Protein AF-A0A5F1S888-F1 (afdb_monomer)

Secondary structure (DSSP, 8-state):
--HHHHHHHHHHHT---S----HHHHT--TTSTHHHHHHHHHHHHHH---GGG-EEEES-IIIIIHHHHHTT-EEEE---

Solvent-accessible surface area (backbone atoms only — not comparable to full-atom values): 4982 Å² total; per-residue (Å²): 100,51,66,70,66,45,53,64,50,40,68,73,67,74,65,87,71,98,73,85,87,37,29,70,82,69,77,50,58,67,56,46,66,65,57,56,57,49,49,48,52,47,37,36,72,77,69,68,44,54,71,91,78,48,76,46,74,47,67,48,58,69,49,43,48,52,49,37,50,77,69,70,42,54,71,48,80,54,88,126

Foldseek 3Di:
DDPVVVVVVVVVVVDDDLDDDDCVNQVDAFPPLSVVVVVQVCCCVRPVDHQQNDEAEDADCRRGVVSCVVVVHHYDHDDD

Structure (mmCIF, N/CA/C/O backbone):
data_AF-A0A5F1S888-F1
#
_entry.id   AF-A0A5F1S888-F1
#
loop_
_atom_site.group_PDB
_atom_site.id
_atom_site.type_symbol
_atom_site.label_atom_id
_atom_site.label_alt_id
_atom_site.label_comp_id
_atom_site.label_asym_id
_atom_site.label_entity_id
_atom_site.label_seq_id
_atom_site.pdbx_PDB_ins_code
_atom_site.Cartn_x
_atom_site.Cartn_y
_atom_site.Cartn_z
_atom_site.occupancy
_atom_site.B_iso_or_equiv
_atom_site.auth_seq_id
_a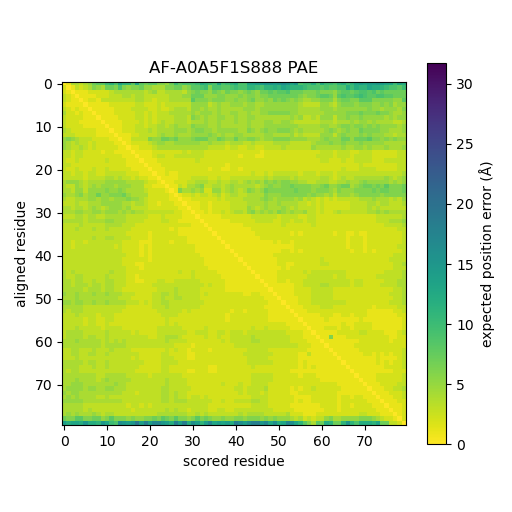tom_site.auth_comp_id
_atom_site.auth_asym_id
_atom_site.auth_atom_id
_atom_site.pdbx_PDB_model_num
ATOM 1 N N . MET A 1 1 ? 7.809 0.075 -6.330 1.00 75.31 1 MET A N 1
ATOM 2 C CA . MET A 1 1 ? 7.295 0.423 -7.671 1.00 75.31 1 MET A CA 1
ATOM 3 C C . MET A 1 1 ? 7.327 1.933 -7.794 1.00 75.31 1 MET A C 1
ATOM 5 O O . MET A 1 1 ? 6.915 2.574 -6.835 1.00 75.31 1 MET A O 1
ATOM 9 N N . ASP A 1 2 ? 7.868 2.463 -8.892 1.00 84.06 2 ASP A N 1
ATOM 10 C CA . ASP A 1 2 ? 7.920 3.906 -9.182 1.00 84.06 2 ASP A CA 1
ATOM 11 C C . ASP A 1 2 ? 6.669 4.379 -9.951 1.00 84.06 2 ASP A C 1
ATOM 13 O O . ASP A 1 2 ? 5.906 3.563 -10.489 1.00 84.06 2 ASP A O 1
ATOM 17 N N . ARG A 1 3 ? 6.445 5.700 -9.993 1.00 86.56 3 ARG A N 1
ATOM 18 C CA . ARG A 1 3 ? 5.229 6.299 -10.574 1.00 86.56 3 ARG A CA 1
ATOM 19 C C . ARG A 1 3 ? 5.124 6.118 -12.089 1.00 86.56 3 ARG A C 1
ATOM 21 O O . ARG A 1 3 ? 4.046 5.812 -12.594 1.00 86.56 3 ARG A O 1
ATOM 28 N N . LYS A 1 4 ? 6.235 6.208 -12.823 1.00 86.25 4 LYS A N 1
ATOM 29 C CA . LYS A 1 4 ? 6.237 6.044 -14.291 1.00 86.25 4 LYS A CA 1
ATOM 30 C C . LYS A 1 4 ? 5.849 4.622 -14.707 1.00 86.25 4 LYS A C 1
ATOM 32 O O . LYS A 1 4 ? 5.072 4.433 -15.646 1.00 86.25 4 LYS A O 1
ATOM 37 N N . ARG A 1 5 ? 6.353 3.606 -13.996 1.00 85.94 5 ARG A N 1
ATOM 38 C CA . ARG A 1 5 ? 5.973 2.198 -14.202 1.00 85.94 5 ARG A CA 1
ATOM 39 C C . ARG A 1 5 ? 4.507 1.953 -13.853 1.00 85.94 5 ARG A C 1
ATOM 41 O O . ARG A 1 5 ? 3.842 1.177 -14.548 1.00 85.94 5 ARG A O 1
ATOM 48 N N . PHE A 1 6 ? 3.994 2.629 -12.823 1.00 90.06 6 PHE A N 1
ATOM 49 C CA . PHE A 1 6 ? 2.569 2.603 -12.498 1.00 90.06 6 PHE A CA 1
ATOM 50 C C . PHE A 1 6 ? 1.715 3.152 -13.635 1.00 90.06 6 PHE A C 1
ATOM 52 O O . PHE A 1 6 ? 0.838 2.444 -14.118 1.00 90.06 6 PHE A O 1
ATOM 59 N N . GLU A 1 7 ? 1.999 4.357 -14.122 1.00 90.19 7 GLU A N 1
ATOM 60 C CA . GLU A 1 7 ? 1.210 5.001 -15.179 1.00 90.19 7 GLU A CA 1
ATOM 61 C C . GLU A 1 7 ? 1.140 4.156 -16.456 1.00 90.19 7 GLU A C 1
ATOM 63 O O . GLU A 1 7 ? 0.081 4.039 -17.074 1.00 90.19 7 GLU A O 1
ATOM 68 N N . ALA A 1 8 ? 2.250 3.518 -16.840 1.00 90.50 8 ALA A N 1
ATOM 69 C CA . ALA A 1 8 ? 2.277 2.609 -17.983 1.00 90.50 8 ALA A CA 1
ATOM 70 C C . ALA A 1 8 ? 1.354 1.396 -17.806 1.00 90.50 8 ALA A C 1
ATOM 72 O O . ALA A 1 8 ? 0.702 0.977 -18.764 1.00 90.50 8 ALA A O 1
ATOM 73 N N . SER A 1 9 ? 1.280 0.853 -16.590 1.00 91.00 9 SER A N 1
ATOM 74 C CA . SER A 1 9 ? 0.375 -0.249 -16.252 1.00 91.00 9 SER A CA 1
ATOM 75 C C . SER A 1 9 ? -1.074 0.229 -16.160 1.00 91.00 9 SER A C 1
ATOM 77 O O . SER A 1 9 ? -1.964 -0.418 -16.707 1.00 91.00 9 SER A O 1
ATOM 79 N N . ASN A 1 10 ? -1.315 1.397 -15.559 1.00 94.00 10 ASN A N 1
ATOM 80 C CA . ASN A 1 10 ? -2.657 1.942 -15.375 1.00 94.00 10 ASN A CA 1
ATOM 81 C C . ASN A 1 10 ? -3.358 2.246 -16.707 1.00 94.00 10 ASN A C 1
ATOM 83 O O . ASN A 1 10 ? -4.544 1.965 -16.863 1.00 94.00 10 ASN A O 1
ATOM 87 N N . ARG A 1 11 ? -2.610 2.708 -17.721 1.00 92.38 11 ARG A N 1
ATOM 88 C CA . ARG A 1 11 ? -3.144 2.871 -19.086 1.00 92.38 11 ARG A CA 1
ATOM 89 C C . ARG A 1 11 ? -3.744 1.584 -19.659 1.00 92.38 11 ARG A C 1
ATOM 91 O O . ARG A 1 11 ? -4.667 1.664 -20.457 1.00 92.38 11 ARG A O 1
ATOM 98 N N . LYS A 1 12 ? -3.237 0.411 -19.263 1.00 94.06 12 LYS A N 1
ATOM 99 C CA . LYS A 1 12 ? -3.778 -0.890 -19.689 1.00 94.06 12 LYS A CA 1
ATOM 100 C C . LYS A 1 12 ? -4.978 -1.336 -18.855 1.00 94.06 12 LYS A C 1
ATOM 102 O O . LYS A 1 12 ? -5.796 -2.093 -19.358 1.00 94.06 12 LYS A O 1
ATOM 107 N N . LEU A 1 13 ? -5.063 -0.896 -17.598 1.00 93.12 13 LEU A N 1
ATOM 108 C CA . LEU A 1 13 ? -6.179 -1.214 -16.704 1.00 93.12 13 LEU A CA 1
ATOM 109 C C . LEU A 1 13 ? -7.450 -0.436 -17.069 1.00 93.12 13 LEU A C 1
ATOM 111 O O . LEU A 1 13 ? -8.542 -0.927 -16.814 1.00 93.12 13 LEU A O 1
ATOM 115 N N . GLY A 1 14 ? -7.318 0.749 -17.680 1.00 93.50 14 GLY A N 1
ATOM 116 C CA . GLY A 1 14 ? -8.462 1.527 -18.169 1.00 93.50 14 GLY A CA 1
ATOM 117 C C . GLY A 1 14 ? -9.334 2.122 -17.059 1.00 93.50 14 GLY A C 1
ATOM 118 O O . GLY A 1 14 ? -10.494 2.439 -17.301 1.00 93.50 14 GLY A O 1
ATOM 119 N N . VAL A 1 15 ? -8.784 2.268 -15.850 1.00 94.81 15 VAL A N 1
ATOM 120 C CA . VAL A 1 15 ? -9.477 2.806 -14.672 1.00 94.81 15 VAL A CA 1
ATOM 121 C C . VAL A 1 15 ? -8.752 4.030 -14.113 1.00 94.81 15 VAL A C 1
ATOM 123 O O . VAL A 1 15 ? -7.552 4.226 -14.328 1.00 94.81 15 VAL A O 1
ATOM 126 N N . SER A 1 16 ? -9.491 4.854 -13.371 1.00 93.94 16 SER A N 1
ATOM 127 C CA . SER A 1 16 ? -8.916 5.914 -12.544 1.00 93.94 16 SER A CA 1
ATOM 128 C C . SER A 1 16 ? -8.755 5.405 -11.117 1.00 93.94 16 SER A C 1
ATOM 130 O O . SER A 1 16 ? -9.676 4.800 -10.577 1.00 93.94 16 SER A O 1
ATOM 132 N N . PHE A 1 17 ? -7.596 5.658 -10.515 1.00 94.69 17 PHE A N 1
ATOM 133 C CA . PHE A 1 17 ? -7.372 5.436 -9.090 1.00 94.69 17 PHE A CA 1
ATOM 134 C C . PHE A 1 17 ? -7.527 6.765 -8.356 1.00 94.69 17 PHE A C 1
ATOM 136 O O . PHE A 1 17 ? -6.905 7.748 -8.758 1.00 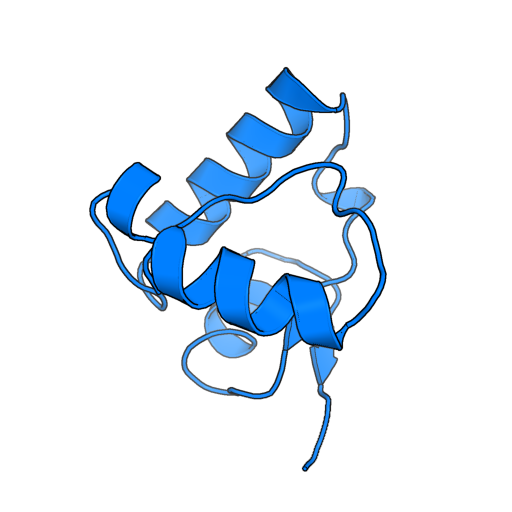94.69 17 PHE A O 1
ATOM 143 N N . ASP A 1 18 ? -8.307 6.785 -7.275 1.00 95.00 18 ASP A N 1
ATOM 144 C CA . ASP A 1 18 ? -8.523 7.995 -6.468 1.00 95.00 18 ASP A CA 1
ATOM 145 C C . ASP A 1 18 ? -7.237 8.474 -5.780 1.00 95.00 18 ASP A C 1
ATOM 147 O O . ASP A 1 18 ? -7.025 9.670 -5.594 1.00 95.00 18 ASP A O 1
ATOM 151 N N . ALA A 1 19 ? -6.345 7.539 -5.440 1.00 94.56 19 ALA A N 1
ATOM 152 C CA . ALA A 1 19 ? -5.023 7.836 -4.910 1.00 94.56 19 ALA A CA 1
ATOM 153 C C . ALA A 1 19 ? -3.992 6.780 -5.326 1.00 94.56 19 ALA A C 1
ATOM 155 O O . ALA A 1 19 ? -4.287 5.587 -5.425 1.00 94.56 19 ALA A O 1
ATOM 156 N N . VAL A 1 20 ? -2.750 7.226 -5.528 1.00 94.06 20 VAL A N 1
ATOM 157 C CA . VAL A 1 20 ? -1.604 6.369 -5.850 1.00 94.06 20 VAL A CA 1
ATOM 158 C C . VAL A 1 20 ? -0.433 6.778 -4.968 1.00 94.06 20 VAL A C 1
ATOM 160 O O . VAL A 1 20 ? 0.080 7.892 -5.084 1.00 94.06 20 VAL A O 1
ATOM 163 N N . TYR A 1 21 ? 0.002 5.855 -4.111 1.00 93.25 21 TYR A N 1
ATOM 164 C CA . TYR A 1 21 ? 1.158 6.025 -3.233 1.00 93.25 21 TYR A CA 1
ATOM 165 C C . TYR A 1 21 ? 2.239 5.025 -3.624 1.00 93.25 21 TYR A C 1
ATOM 167 O O . TYR A 1 21 ? 2.013 3.812 -3.636 1.00 93.25 21 TYR A O 1
ATOM 175 N N . THR A 1 22 ? 3.417 5.529 -3.968 1.00 92.50 22 THR A N 1
ATOM 176 C CA . THR A 1 22 ? 4.526 4.726 -4.485 1.00 92.50 22 THR A CA 1
ATOM 177 C C . THR A 1 22 ? 5.660 4.636 -3.471 1.00 92.50 22 THR A C 1
ATOM 179 O O . THR A 1 22 ? 5.806 5.489 -2.605 1.00 92.50 22 THR A O 1
ATOM 182 N N . ALA A 1 23 ? 6.506 3.610 -3.581 1.00 89.00 23 ALA A N 1
ATOM 183 C CA . ALA A 1 23 ? 7.671 3.464 -2.697 1.00 89.00 23 ALA A CA 1
ATOM 184 C C . ALA A 1 23 ? 8.647 4.652 -2.806 1.00 89.00 23 ALA A C 1
ATOM 186 O O . ALA A 1 23 ? 9.358 4.952 -1.854 1.00 89.00 23 ALA A O 1
ATOM 187 N N . GLU A 1 24 ? 8.655 5.330 -3.956 1.00 87.38 24 GLU A N 1
ATOM 188 C CA . GLU A 1 24 ? 9.402 6.566 -4.193 1.00 87.38 24 GLU A CA 1
ATOM 189 C C . GLU A 1 24 ? 8.861 7.727 -3.346 1.00 87.38 24 GLU A C 1
ATOM 191 O O . GLU A 1 24 ? 9.649 8.443 -2.738 1.00 87.38 24 GLU A O 1
ATOM 196 N N . ASP A 1 25 ? 7.534 7.842 -3.210 1.00 81.94 25 ASP A N 1
ATOM 197 C CA . ASP A 1 25 ? 6.895 8.859 -2.362 1.00 81.94 25 ASP A CA 1
ATOM 198 C C . ASP A 1 25 ? 7.234 8.657 -0.868 1.00 81.94 25 ASP A C 1
ATOM 200 O O . ASP A 1 25 ? 7.310 9.618 -0.105 1.00 81.94 25 ASP A O 1
ATOM 204 N N . LEU A 1 26 ? 7.436 7.403 -0.438 1.00 88.00 26 LEU A N 1
ATOM 205 C CA . LEU A 1 26 ? 7.690 7.041 0.964 1.00 88.00 26 LEU A CA 1
ATOM 206 C C . LEU A 1 26 ? 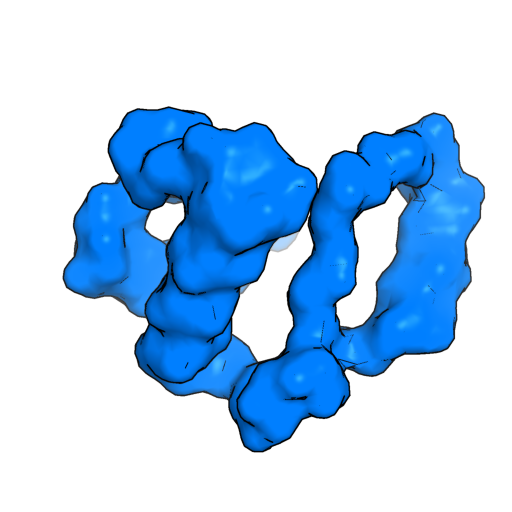9.173 6.859 1.322 1.00 88.00 26 LEU A C 1
ATOM 208 O O . LEU A 1 26 ? 9.507 6.817 2.507 1.00 88.00 26 LEU A O 1
ATOM 212 N N . GLY A 1 27 ? 10.044 6.620 0.340 1.00 90.75 27 GLY A N 1
ATOM 213 C CA . GLY A 1 27 ? 11.438 6.216 0.560 1.00 90.75 27 GLY A CA 1
ATOM 214 C C . GLY A 1 27 ? 11.624 4.810 1.160 1.00 90.75 27 GLY A C 1
ATOM 215 O O . GLY A 1 27 ? 12.701 4.500 1.662 1.00 90.75 27 GLY A O 1
ATOM 216 N N . SER A 1 28 ? 10.596 3.955 1.143 1.00 92.44 28 SER A N 1
ATOM 217 C CA . SER A 1 28 ? 10.639 2.588 1.694 1.00 92.44 28 SER A CA 1
ATOM 218 C C . SER A 1 28 ? 9.778 1.612 0.891 1.00 92.44 28 SER A C 1
ATOM 220 O O . SER A 1 28 ? 8.810 1.998 0.225 1.00 92.44 28 SER A O 1
ATOM 222 N N . TYR A 1 29 ? 10.137 0.328 0.950 1.00 90.50 29 TYR A N 1
ATOM 223 C CA . TYR A 1 29 ? 9.440 -0.761 0.270 1.00 90.50 29 TYR A CA 1
ATOM 224 C C . TYR A 1 29 ? 8.808 -1.709 1.285 1.00 90.50 29 TYR A C 1
ATOM 226 O O . TYR A 1 29 ? 9.410 -2.040 2.305 1.00 90.50 29 TYR A O 1
ATOM 234 N N . LYS A 1 30 ? 7.631 -2.235 0.939 1.00 90.69 30 LYS A N 1
ATOM 235 C CA . LYS A 1 30 ? 7.046 -3.376 1.642 1.00 90.69 30 LYS A CA 1
ATOM 236 C C . LYS A 1 30 ? 8.054 -4.543 1.684 1.00 90.69 30 LYS A C 1
ATOM 238 O O . LYS A 1 30 ? 8.734 -4.760 0.678 1.00 90.69 30 LYS A O 1
ATOM 243 N N . PRO A 1 31 ? 8.152 -5.295 2.795 1.00 92.81 31 PRO A N 1
ATOM 244 C CA . PRO A 1 31 ? 7.213 -5.336 3.919 1.00 92.81 31 PRO A CA 1
ATOM 245 C C . PRO A 1 31 ? 7.492 -4.328 5.054 1.00 92.81 31 PRO A C 1
ATOM 247 O O . PRO A 1 31 ? 6.992 -4.538 6.155 1.00 92.81 31 PRO A O 1
ATOM 250 N N . ASP A 1 32 ? 8.264 -3.250 4.838 1.00 94.69 32 ASP A N 1
ATOM 251 C CA . ASP A 1 32 ? 8.479 -2.231 5.881 1.00 94.69 32 ASP A CA 1
ATOM 252 C C . ASP A 1 32 ? 7.121 -1.683 6.398 1.00 94.69 32 ASP A C 1
ATOM 254 O O . ASP A 1 32 ? 6.315 -1.169 5.610 1.00 94.69 32 ASP A O 1
ATOM 258 N N . PRO A 1 33 ? 6.832 -1.773 7.715 1.00 92.62 33 PRO A N 1
ATOM 259 C CA . PRO A 1 33 ? 5.598 -1.264 8.319 1.00 92.62 33 PRO A CA 1
ATOM 260 C C . PRO A 1 33 ? 5.292 0.204 8.003 1.00 92.62 33 PRO A C 1
ATOM 262 O O . PRO A 1 33 ? 4.121 0.600 7.966 1.00 92.62 33 PRO A O 1
ATOM 2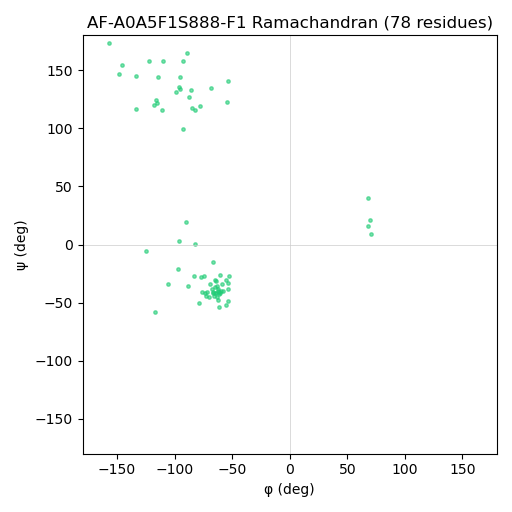65 N N . LYS A 1 34 ? 6.323 1.018 7.728 1.00 94.69 34 LYS A N 1
ATOM 266 C CA . LYS A 1 34 ? 6.168 2.423 7.321 1.00 94.69 34 LYS A CA 1
ATOM 267 C C . LYS A 1 34 ? 5.241 2.574 6.120 1.00 94.69 34 LYS A C 1
ATOM 269 O O . LYS A 1 34 ? 4.491 3.548 6.067 1.00 94.69 34 LYS A O 1
ATOM 274 N N . ASN A 1 35 ? 5.225 1.601 5.204 1.00 94.56 35 ASN A N 1
ATOM 275 C CA . ASN A 1 35 ? 4.348 1.630 4.039 1.00 94.56 35 ASN A CA 1
ATOM 276 C C . ASN A 1 35 ? 2.860 1.632 4.419 1.00 94.56 35 ASN A C 1
ATOM 278 O O . ASN A 1 35 ? 2.082 2.383 3.831 1.00 94.56 35 ASN A O 1
ATOM 282 N N . PHE A 1 36 ? 2.461 0.845 5.420 1.00 94.88 36 PHE A N 1
ATOM 283 C CA . PHE A 1 36 ? 1.071 0.795 5.882 1.00 94.88 36 PHE A CA 1
ATOM 284 C C . PHE A 1 36 ? 0.700 2.017 6.724 1.00 94.88 36 PHE A C 1
ATOM 286 O O . PHE A 1 36 ? -0.367 2.594 6.526 1.00 94.88 36 PHE A O 1
ATOM 293 N N . HIS A 1 37 ? 1.587 2.478 7.609 1.00 95.00 37 HIS A N 1
ATOM 294 C CA . HIS A 1 37 ? 1.329 3.692 8.391 1.00 95.00 37 HIS A CA 1
ATOM 295 C C . HIS A 1 37 ? 1.167 4.931 7.510 1.00 95.00 37 HIS A C 1
ATOM 297 O O . HIS A 1 37 ? 0.253 5.730 7.723 1.00 95.00 37 HIS A O 1
ATOM 303 N N . PHE A 1 38 ? 2.015 5.068 6.490 1.00 95.50 38 PHE A N 1
ATOM 304 C CA . PHE A 1 38 ? 1.881 6.136 5.512 1.00 95.50 38 PHE A CA 1
ATOM 305 C C . PHE A 1 38 ? 0.575 6.015 4.725 1.00 95.50 38 PHE A C 1
ATOM 307 O O . PHE A 1 38 ? -0.136 7.009 4.603 1.00 95.50 38 PHE A O 1
ATOM 314 N N . LEU A 1 39 ? 0.220 4.809 4.257 1.00 95.44 39 LEU A N 1
ATOM 315 C CA . LEU A 1 39 ? -1.052 4.556 3.574 1.00 95.44 39 LEU A CA 1
ATOM 316 C C . LEU A 1 39 ? -2.242 5.036 4.417 1.00 95.44 39 LEU A C 1
ATOM 318 O O . LEU A 1 39 ? -3.081 5.775 3.914 1.00 95.44 39 LEU A O 1
ATOM 322 N N . PHE A 1 40 ? -2.301 4.677 5.702 1.00 95.81 40 PHE A N 1
ATOM 323 C CA . PHE A 1 40 ? -3.403 5.087 6.581 1.00 95.81 40 PHE A CA 1
ATOM 324 C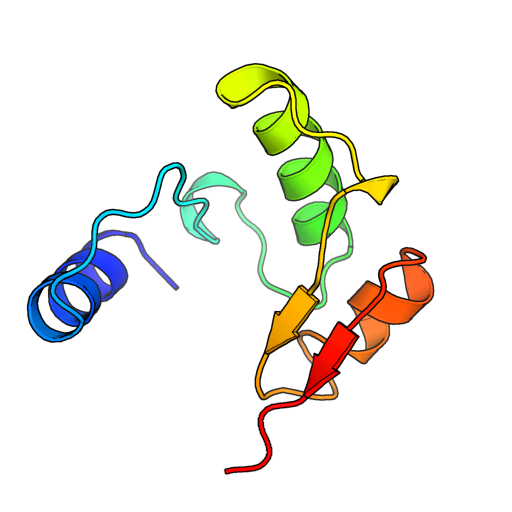 C . PHE A 1 40 ? -3.456 6.600 6.788 1.00 95.81 40 PHE A C 1
ATOM 326 O O . PHE A 1 40 ? -4.534 7.191 6.765 1.00 95.81 40 PHE A O 1
ATOM 333 N N . SER A 1 41 ? -2.295 7.231 6.975 1.00 95.62 41 SER A N 1
ATOM 334 C CA . SER A 1 41 ? -2.202 8.683 7.133 1.00 95.62 41 SER A CA 1
ATOM 335 C C . SER A 1 41 ? -2.696 9.409 5.881 1.00 95.62 41 SER A C 1
ATOM 337 O O . SER A 1 41 ? -3.534 10.305 5.971 1.00 95.62 41 SER A O 1
ATOM 339 N N 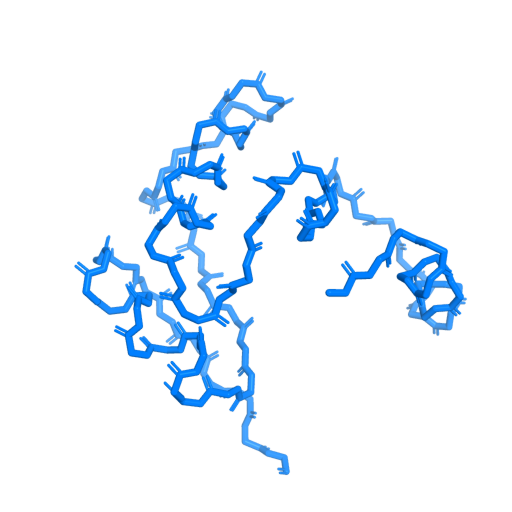. ARG A 1 42 ? -2.231 8.981 4.702 1.00 96.19 42 ARG A N 1
ATOM 340 C CA . ARG A 1 42 ? -2.570 9.621 3.433 1.00 96.19 42 ARG A CA 1
ATOM 341 C C . ARG A 1 42 ? -4.000 9.371 2.994 1.00 96.19 42 ARG A C 1
ATOM 343 O O . ARG A 1 42 ? -4.646 10.321 2.585 1.00 96.19 42 ARG A O 1
ATOM 350 N N . LEU A 1 43 ? -4.536 8.164 3.158 1.00 96.81 43 LEU A N 1
ATOM 351 C CA . LEU A 1 43 ? -5.945 7.900 2.850 1.00 96.81 43 LEU A CA 1
ATOM 352 C C . LEU A 1 43 ? -6.882 8.770 3.690 1.00 96.81 43 LEU A C 1
ATOM 354 O O . LEU A 1 43 ? -7.848 9.320 3.164 1.00 96.81 43 LEU A O 1
ATOM 358 N N . ARG A 1 44 ? -6.561 8.966 4.973 1.00 96.88 44 ARG A N 1
ATOM 359 C CA . ARG A 1 44 ? -7.331 9.862 5.835 1.00 96.88 44 ARG A CA 1
ATOM 360 C C . ARG A 1 44 ? -7.210 11.325 5.404 1.00 96.88 44 ARG A C 1
ATOM 362 O O . ARG A 1 44 ? -8.204 12.038 5.441 1.00 96.88 44 ARG A O 1
ATOM 369 N N . GLN A 1 45 ? -6.012 11.780 5.037 1.00 96.88 45 GLN A N 1
ATOM 370 C CA . GLN A 1 45 ? -5.765 13.172 4.636 1.00 96.88 45 GLN A CA 1
ATOM 371 C C . GLN A 1 45 ? -6.347 13.509 3.261 1.00 96.88 45 GLN A C 1
ATOM 373 O O . GLN A 1 45 ? -6.948 14.565 3.100 1.00 96.88 45 GLN A O 1
ATOM 378 N N . ASP A 1 46 ? -6.158 12.622 2.289 1.00 96.94 46 ASP A N 1
ATOM 379 C CA . ASP A 1 46 ? -6.461 12.880 0.883 1.00 96.94 46 ASP A CA 1
ATOM 380 C C . ASP A 1 46 ? -7.914 12.529 0.548 1.00 96.94 46 ASP A C 1
ATOM 382 O O . ASP A 1 46 ? -8.533 13.213 -0.262 1.00 96.94 46 ASP A O 1
ATOM 386 N N . LEU A 1 47 ? -8.460 11.476 1.171 1.00 97.12 47 LEU A N 1
ATOM 387 C CA . LEU A 1 47 ? -9.772 10.911 0.832 1.00 97.12 47 LEU A CA 1
ATOM 388 C C . LEU A 1 47 ? -10.740 10.823 2.024 1.00 97.12 47 LEU A C 1
ATOM 390 O O . LEU A 1 47 ? -11.889 10.433 1.843 1.00 97.12 47 LEU A O 1
ATOM 394 N N . GLY A 1 48 ? -10.306 11.144 3.248 1.00 97.56 48 GLY A N 1
ATOM 395 C CA . GLY A 1 48 ? -11.140 11.016 4.450 1.00 97.56 48 GLY A CA 1
ATOM 396 C C . GLY A 1 48 ? -11.419 9.573 4.892 1.00 97.56 48 GLY A C 1
ATOM 397 O O . GLY A 1 48 ? -12.224 9.371 5.797 1.00 97.56 48 GLY A O 1
ATOM 398 N N . VAL A 1 49 ? -10.752 8.578 4.296 1.00 97.75 49 VAL A N 1
ATOM 399 C CA . VAL A 1 49 ? -11.009 7.146 4.534 1.00 97.75 49 VAL A CA 1
ATOM 400 C C . VAL A 1 49 ? -10.232 6.636 5.750 1.00 97.75 49 VAL A C 1
ATOM 402 O O . VAL A 1 49 ? -9.029 6.875 5.892 1.00 97.75 49 VAL A O 1
ATOM 405 N N . GLN A 1 50 ? -10.905 5.897 6.629 1.00 96.12 50 GLN A N 1
ATOM 406 C CA . GLN A 1 50 ? -10.326 5.298 7.830 1.00 96.12 50 GLN A CA 1
ATOM 407 C C . GLN A 1 50 ? -9.844 3.864 7.589 1.00 96.12 50 GLN A C 1
ATOM 409 O O . GLN A 1 50 ? -10.332 3.149 6.720 1.00 96.12 50 GLN A O 1
ATOM 414 N N . LYS A 1 51 ? -8.917 3.389 8.435 1.00 94.75 51 LYS A N 1
ATOM 415 C CA . LYS A 1 51 ? -8.363 2.023 8.354 1.00 94.75 51 LYS A CA 1
ATOM 416 C C . LYS A 1 51 ? -9.445 0.933 8.351 1.00 94.75 51 LYS A C 1
ATOM 418 O O . LYS A 1 51 ? -9.298 -0.067 7.659 1.00 94.75 51 LYS A O 1
ATOM 423 N N . SER A 1 52 ? -10.512 1.115 9.129 1.00 95.44 52 SER A N 1
ATOM 424 C CA . SER A 1 52 ? -11.623 0.160 9.247 1.00 95.44 52 SER A CA 1
ATOM 425 C C . SER A 1 52 ? -12.448 0.005 7.969 1.00 95.44 52 SER A C 1
ATOM 427 O O . SER A 1 52 ? -13.215 -0.943 7.862 1.00 95.44 52 SER A O 1
ATOM 429 N N . GLU A 1 53 ? -12.300 0.921 7.016 1.00 96.56 53 GLU A N 1
ATOM 430 C CA . GLU A 1 53 ? -13.026 0.933 5.743 1.00 96.56 53 GLU A CA 1
ATOM 431 C C . GLU A 1 53 ? -12.203 0.284 4.615 1.00 96.56 53 GLU A C 1
ATOM 433 O O . GLU A 1 53 ? -12.623 0.268 3.460 1.00 96.56 53 GLU A O 1
ATOM 438 N N . LEU A 1 54 ? -11.017 -0.251 4.933 1.00 96.94 54 LEU A N 1
ATOM 439 C CA . LEU A 1 54 ? -10.081 -0.7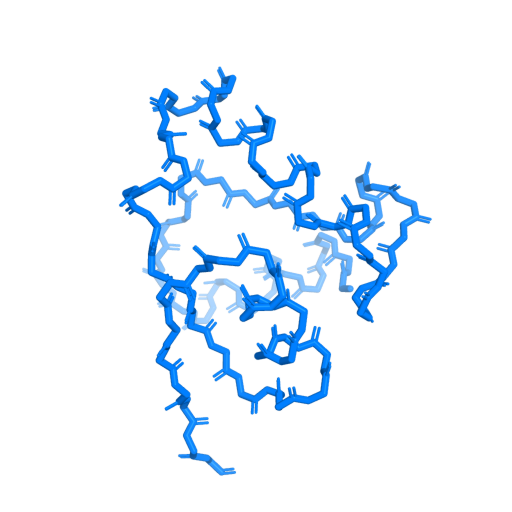89 3.951 1.00 96.94 54 LEU A CA 1
ATOM 440 C C . LEU A 1 54 ? -10.209 -2.304 3.786 1.00 96.94 54 LEU A C 1
ATOM 442 O O . LEU A 1 54 ? -10.189 -3.063 4.756 1.00 96.94 54 LEU A O 1
ATOM 446 N N . LEU A 1 55 ? -10.203 -2.736 2.524 1.00 97.31 55 LEU A N 1
ATOM 447 C CA . LEU A 1 55 ? -9.980 -4.118 2.115 1.00 97.31 55 LEU A CA 1
ATOM 448 C C . LEU A 1 55 ? -8.633 -4.214 1.395 1.00 97.31 55 LEU A C 1
ATOM 450 O O . LEU A 1 55 ? -8.441 -3.615 0.337 1.00 97.31 55 LEU A O 1
ATOM 454 N N . HIS A 1 56 ? -7.683 -4.955 1.963 1.00 97.38 56 HIS A N 1
ATOM 455 C CA . HIS A 1 56 ? -6.359 -5.104 1.369 1.00 97.38 56 HIS A CA 1
ATOM 456 C C . HIS A 1 56 ? -6.342 -6.218 0.319 1.00 97.38 56 HIS A C 1
ATOM 458 O O . HIS A 1 56 ? -6.554 -7.379 0.653 1.00 97.38 56 HIS A O 1
ATOM 464 N N . VAL A 1 57 ? -6.060 -5.886 -0.940 1.00 97.00 57 VAL A N 1
ATOM 465 C CA . VAL A 1 57 ? -6.007 -6.861 -2.039 1.00 97.00 57 VAL A CA 1
ATOM 466 C C . VAL A 1 57 ? -4.589 -6.931 -2.591 1.00 97.00 57 VAL A C 1
ATOM 468 O O . VAL A 1 57 ? -4.033 -5.906 -2.988 1.00 97.00 57 VAL A O 1
ATOM 471 N N . ALA A 1 58 ? -4.000 -8.127 -2.613 1.00 96.50 58 ALA A N 1
ATOM 472 C CA . ALA A 1 58 ? -2.646 -8.346 -3.116 1.00 96.50 58 ALA A CA 1
ATOM 473 C C . ALA A 1 58 ? -2.423 -9.802 -3.560 1.00 96.50 58 ALA A C 1
ATOM 475 O O . ALA A 1 58 ? -3.284 -10.661 -3.378 1.00 96.50 58 ALA A O 1
ATOM 476 N N . GLN A 1 59 ? -1.258 -10.063 -4.161 1.00 95.94 59 GLN A N 1
ATOM 477 C CA . GLN A 1 59 ? -0.806 -11.411 -4.532 1.00 95.94 59 GLN A CA 1
ATOM 478 C C . GLN A 1 59 ? 0.300 -11.932 -3.597 1.00 95.94 59 GLN A C 1
ATOM 480 O O . GLN A 1 59 ? 0.351 -13.127 -3.318 1.00 95.94 59 GLN A O 1
ATOM 485 N N . SER A 1 60 ? 1.184 -11.066 -3.081 1.00 95.94 60 SER A N 1
ATOM 486 C CA . SER A 1 60 ? 2.330 -11.518 -2.286 1.00 95.94 60 SER A CA 1
ATOM 487 C C . SER A 1 60 ? 1.951 -11.787 -0.831 1.00 95.94 60 SER A C 1
ATOM 489 O O . SER A 1 60 ? 1.655 -10.866 -0.069 1.00 95.94 60 SER A O 1
ATOM 491 N N . LEU A 1 61 ? 2.051 -13.044 -0.393 1.00 94.25 61 LEU A N 1
ATOM 492 C CA . LEU A 1 61 ? 1.820 -13.388 1.014 1.00 94.25 61 LEU A CA 1
ATOM 493 C C . LEU A 1 61 ? 2.828 -12.709 1.957 1.00 94.25 61 LEU A C 1
ATOM 495 O O . LEU A 1 61 ? 2.452 -12.228 3.023 1.00 94.25 61 LEU A O 1
ATOM 499 N N . TYR A 1 62 ? 4.098 -12.633 1.549 1.00 94.50 62 TYR A N 1
ATOM 500 C CA . TYR A 1 62 ? 5.178 -12.075 2.368 1.00 94.50 62 TYR A CA 1
ATOM 501 C C . TYR A 1 62 ? 5.199 -10.542 2.376 1.00 94.50 62 TYR A C 1
ATOM 503 O O . TYR A 1 62 ? 5.250 -9.936 3.443 1.00 94.50 62 TYR A O 1
ATOM 511 N N . HIS A 1 63 ? 5.159 -9.906 1.200 1.00 94.25 63 HIS A N 1
ATOM 512 C CA . HIS A 1 63 ? 5.302 -8.450 1.119 1.00 94.25 63 HIS A CA 1
ATOM 513 C C . HIS A 1 63 ? 4.018 -7.711 1.514 1.00 94.25 63 HIS A C 1
ATOM 515 O O . HIS A 1 63 ? 4.099 -6.586 1.999 1.00 94.25 63 HIS A O 1
ATOM 521 N N . ASP A 1 64 ? 2.846 -8.322 1.321 1.00 95.25 64 ASP A N 1
ATOM 522 C CA . ASP A 1 64 ? 1.560 -7.646 1.485 1.00 95.25 64 ASP A CA 1
ATOM 523 C C . ASP A 1 64 ? 0.709 -8.258 2.604 1.00 95.25 64 ASP A C 1
ATOM 525 O O . ASP A 1 64 ? 0.375 -7.562 3.563 1.00 95.25 64 ASP A O 1
ATOM 529 N N . HIS A 1 65 ? 0.381 -9.553 2.536 1.00 96.50 65 HIS A N 1
ATOM 530 C CA . HIS A 1 65 ? -0.594 -10.132 3.474 1.00 96.50 65 HIS A CA 1
ATOM 531 C C . HIS A 1 65 ? -0.080 -10.250 4.909 1.00 96.50 65 HIS A C 1
ATOM 533 O O . HIS A 1 65 ? -0.794 -9.866 5.834 1.00 96.50 65 HIS A O 1
ATOM 539 N N . ALA A 1 66 ? 1.146 -10.737 5.117 1.00 95.81 66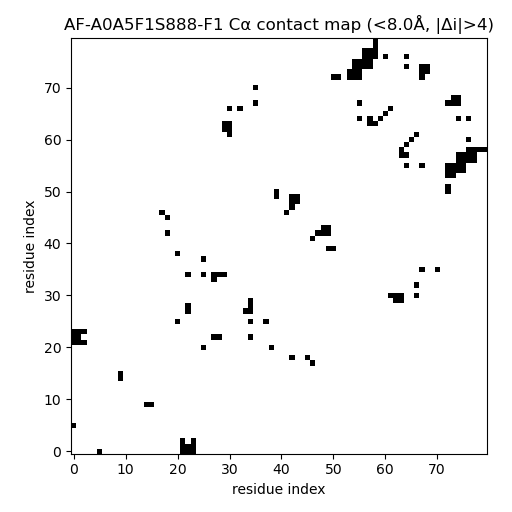 ALA A N 1
ATOM 540 C CA . ALA A 1 66 ? 1.734 -10.832 6.452 1.00 95.81 66 ALA A CA 1
ATOM 541 C C . ALA A 1 66 ? 1.739 -9.475 7.193 1.00 95.81 66 ALA A C 1
ATOM 543 O O . ALA A 1 66 ? 1.188 -9.410 8.298 1.00 95.81 66 ALA A O 1
ATOM 544 N N . PRO A 1 67 ? 2.259 -8.371 6.615 1.00 95.44 67 PRO A N 1
ATOM 545 C CA . PRO A 1 67 ? 2.186 -7.068 7.269 1.00 95.44 67 PRO A CA 1
ATOM 546 C C . PRO A 1 67 ? 0.756 -6.508 7.337 1.00 95.44 67 PRO A C 1
ATOM 548 O O . PRO A 1 67 ? 0.411 -5.885 8.338 1.00 95.44 67 PRO A O 1
ATOM 551 N N . ALA A 1 68 ? -0.118 -6.757 6.355 1.00 95.50 68 ALA A N 1
ATOM 552 C CA . ALA A 1 68 ? -1.515 -6.313 6.426 1.00 95.50 68 ALA A CA 1
ATOM 553 C C . ALA A 1 68 ? -2.267 -6.924 7.624 1.00 95.50 68 ALA A C 1
ATOM 555 O O . ALA A 1 68 ? -2.986 -6.210 8.328 1.00 95.50 68 ALA A O 1
ATOM 556 N N . VAL A 1 69 ? -2.054 -8.216 7.901 1.00 94.88 69 VAL A N 1
ATOM 557 C CA . VAL A 1 69 ? -2.625 -8.907 9.069 1.00 94.88 69 VAL A CA 1
ATOM 558 C C . VAL A 1 69 ? -2.056 -8.344 10.370 1.00 94.88 69 VAL A C 1
ATOM 560 O O . VAL A 1 69 ? -2.822 -8.045 11.284 1.00 94.88 69 VAL A O 1
ATOM 563 N N . GLN A 1 70 ? -0.739 -8.120 10.448 1.00 95.38 70 GLN A N 1
ATOM 564 C CA . GLN A 1 70 ? -0.109 -7.480 11.615 1.00 95.38 70 GLN A CA 1
ATOM 565 C C . GLN A 1 70 ? -0.673 -6.077 11.877 1.00 95.38 70 GLN A C 1
ATOM 567 O O . GLN A 1 70 ? -0.825 -5.665 13.024 1.00 95.38 70 GLN A O 1
ATOM 572 N N . MET A 1 71 ? -1.033 -5.360 10.812 1.00 95.31 71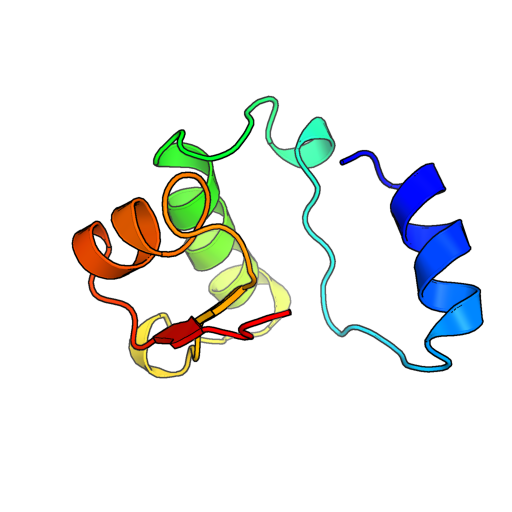 MET A N 1
ATOM 573 C CA . MET A 1 71 ? -1.664 -4.045 10.883 1.00 95.31 71 MET A CA 1
ATOM 574 C C . MET A 1 71 ? -3.176 -4.110 11.125 1.00 95.31 71 MET A C 1
ATOM 576 O O . MET A 1 71 ? -3.809 -3.058 11.220 1.00 95.31 71 MET A O 1
ATOM 580 N N . GLY A 1 72 ? -3.773 -5.298 11.253 1.00 95.44 72 GLY A N 1
ATOM 581 C CA . GLY A 1 72 ? -5.196 -5.498 11.527 1.00 95.44 72 GLY A CA 1
ATOM 582 C C . GLY A 1 72 ? -6.109 -5.080 10.375 1.00 95.44 72 GLY A C 1
ATOM 583 O O . GLY A 1 72 ? -7.131 -4.441 10.622 1.00 95.44 72 GLY A O 1
ATOM 584 N N . LEU A 1 73 ? -5.711 -5.360 9.132 1.00 97.06 73 LEU A N 1
ATOM 585 C CA . LEU A 1 73 ? -6.545 -5.185 7.944 1.00 97.06 73 LEU A CA 1
ATOM 586 C C . LEU A 1 73 ? -7.240 -6.490 7.559 1.00 97.06 73 LEU A C 1
ATOM 588 O O . LEU A 1 73 ? -6.641 -7.565 7.603 1.00 97.06 73 LEU A O 1
ATOM 592 N N . THR A 1 74 ? -8.473 -6.375 7.072 1.00 96.19 74 THR A N 1
ATOM 593 C CA . THR A 1 74 ? -9.099 -7.443 6.288 1.00 96.19 74 THR A CA 1
ATOM 594 C C . THR A 1 74 ? -8.368 -7.547 4.953 1.00 96.19 74 THR A C 1
ATOM 596 O O . THR A 1 74 ? -8.103 -6.524 4.317 1.00 96.19 74 THR A O 1
ATOM 599 N N . SER A 1 75 ? -8.033 -8.763 4.511 1.00 96.06 75 SER A N 1
ATOM 600 C CA . SER A 1 75 ? -7.303 -8.958 3.256 1.00 96.06 75 SER A CA 1
ATOM 601 C C . SER A 1 75 ? -7.902 -10.048 2.369 1.00 96.06 75 SER A C 1
ATOM 603 O O . SER A 1 75 ? -8.404 -11.051 2.869 1.00 96.06 75 SER A O 1
ATOM 605 N N . VAL A 1 76 ? -7.838 -9.834 1.053 1.00 97.50 76 VAL A N 1
ATOM 606 C CA . VAL A 1 76 ? -8.228 -10.780 0.002 1.00 97.50 76 VAL A CA 1
ATOM 607 C C . VAL A 1 76 ? -6.998 -11.101 -0.822 1.00 97.50 76 VAL A C 1
ATOM 609 O O . VAL A 1 76 ? -6.376 -10.214 -1.408 1.00 97.50 76 VAL A O 1
ATOM 612 N N . TRP A 1 77 ? -6.648 -12.378 -0.852 1.00 97.38 77 TRP A N 1
ATOM 613 C CA . TRP A 1 77 ? -5.533 -12.862 -1.642 1.00 97.38 77 TRP A CA 1
ATOM 614 C C . TRP A 1 77 ? -5.999 -13.200 -3.056 1.00 97.38 77 TRP A C 1
ATOM 616 O O . TRP A 1 77 ? -6.966 -13.937 -3.245 1.00 97.38 77 TRP A O 1
ATOM 626 N N . ILE A 1 78 ? -5.315 -12.639 -4.048 1.00 95.06 78 ILE A N 1
ATOM 627 C CA . ILE A 1 78 ? -5.475 -13.021 -5.446 1.00 95.06 78 ILE A CA 1
ATOM 628 C C . ILE A 1 78 ? -4.427 -14.089 -5.750 1.00 95.06 78 ILE A C 1
ATOM 630 O O . ILE A 1 78 ? -3.264 -13.767 -5.989 1.00 95.06 78 ILE A O 1
ATOM 634 N N . ASP A 1 79 ? -4.860 -15.347 -5.726 1.00 90.81 79 ASP A N 1
ATOM 635 C CA . ASP A 1 79 ? -4.042 -16.503 -6.088 1.00 90.81 79 ASP A CA 1
ATOM 636 C C . ASP A 1 79 ? -3.948 -16.611 -7.621 1.00 90.81 79 ASP A C 1
ATOM 638 O O . ASP A 1 79 ? -4.967 -16.661 -8.319 1.00 90.81 79 ASP A O 1
ATOM 642 N N . ARG A 1 80 ? -2.729 -16.521 -8.152 1.00 77.81 80 ARG A N 1
ATOM 643 C CA . ARG A 1 80 ? -2.406 -16.380 -9.581 1.00 77.81 80 ARG A CA 1
ATOM 644 C C . ARG A 1 80 ? -1.161 -17.178 -9.914 1.00 77.81 80 ARG A C 1
ATOM 646 O O . ARG A 1 80 ? -0.183 -17.058 -9.141 1.00 77.81 80 ARG A O 1
#

Sequence (80 aa):
MDRKRFEASNRKLGVSFDAVYTAEDLGSYKPDPKNFHFLFSRLRQDLGVQKSELLHVAQSLYHDHAPAVQMGLTSVWIDR

Radius of gyration: 12.78 Å; Cα contacts (8 Å, |Δi|>4): 82; chains: 1; bounding box: 24×30×31 Å

Nearest PDB structures (foldseek):
  8hp6-assembly3_C  TM=9.687E-01  e=3.528E-07  Novosphingobium sp. MBES04
  6nq4-assembly2_B  TM=6.865E-01  e=2.803E-02  Brucella suis 1330
  1ys9-assembly1_A  TM=7.634E-01  e=2.208E-01  Streptococcus pyogenes M1 GAS
  7shg-assembly2_B  TM=6.645E-01  e=4.707E-01  Thermobacillus composti
  3epr-assembly1_A  TM=7.751E-01  e=9.365E-01  Streptococcus agalactiae serogroup V

pLDDT: mean 93.48, std 4.26, range [75.31, 97.75]

Mean predicted aligned error: 3.08 Å